Protein AF-A0A2V5KHX5-F1 (afdb_monomer_lite)

Sequence (149 aa):
MALSRFWVALFLCSIAYLLIHLVSGRFYSIEFAVSGKKDDPLLQREYYIDKLPPELQSSLQSAPDHKVTVGEEHYTIDNGVVKVYAGKQAADGVVPQCKNTLFDILLPLIAYLAFFSGLMQLLIDSGAAERVAKLLSPIFVHVFPEVPR

pLDDT: mean 73.91, std 14.42, range [48.88, 96.56]

Structure (mmCIF, N/CA/C/O backbone):
data_AF-A0A2V5KHX5-F1
#
_entry.id   AF-A0A2V5KHX5-F1
#
loop_
_atom_site.group_PDB
_atom_site.id
_atom_site.type_symbol
_atom_site.label_atom_id
_atom_site.label_alt_id
_atom_site.label_comp_id
_atom_site.label_asym_id
_atom_site.label_entity_id
_atom_site.label_seq_id
_atom_site.pdbx_PDB_ins_code
_atom_site.Cartn_x
_atom_site.Cartn_y
_atom_site.Cartn_z
_atom_site.occupancy
_atom_site.B_iso_or_equiv
_atom_site.auth_seq_id
_atom_site.auth_comp_id
_atom_site.auth_asym_id
_atom_site.auth_atom_id
_atom_site.pdbx_PDB_model_num
ATOM 1 N N . MET A 1 1 ? -15.048 -5.351 -26.283 1.00 60.12 1 MET A N 1
ATOM 2 C CA . MET A 1 1 ? -15.552 -4.815 -24.991 1.00 60.12 1 MET A CA 1
ATOM 3 C C . MET A 1 1 ? -15.493 -5.864 -23.862 1.00 60.12 1 MET A C 1
ATOM 5 O O . MET A 1 1 ? -16.465 -6.052 -23.143 1.00 60.12 1 MET A O 1
ATOM 9 N N . ALA A 1 2 ? -14.364 -6.561 -23.676 1.00 66.44 2 ALA A N 1
ATOM 10 C CA . ALA A 1 2 ? -14.196 -7.515 -22.565 1.00 66.44 2 ALA A CA 1
ATOM 11 C C . ALA A 1 2 ? -13.661 -6.828 -21.295 1.00 66.44 2 ALA A C 1
ATOM 13 O O . ALA A 1 2 ? -14.094 -7.139 -20.190 1.00 66.44 2 ALA A O 1
ATOM 14 N N . LEU A 1 3 ? -12.804 -5.816 -21.476 1.00 72.31 3 LEU A N 1
ATOM 15 C CA . LEU A 1 3 ? -12.183 -5.060 -20.389 1.00 72.31 3 LEU A CA 1
ATOM 16 C C . LEU A 1 3 ? -13.227 -4.379 -19.484 1.00 72.31 3 LEU A C 1
ATOM 18 O O . LEU A 1 3 ? -13.186 -4.536 -18.274 1.00 72.31 3 LEU A O 1
ATOM 22 N N . SER A 1 4 ? -14.223 -3.698 -20.064 1.00 85.56 4 SER A N 1
ATOM 23 C CA . SER A 1 4 ? -15.293 -3.032 -19.299 1.00 85.56 4 SER A CA 1
ATOM 24 C C . SER A 1 4 ? -16.105 -4.009 -18.436 1.00 85.56 4 SER A C 1
ATOM 26 O O . SER A 1 4 ? -16.396 -3.713 -17.282 1.00 85.56 4 SER A O 1
ATOM 28 N N . ARG A 1 5 ? -16.415 -5.203 -18.958 1.00 87.00 5 ARG A N 1
ATOM 29 C CA . ARG A 1 5 ? -17.199 -6.218 -18.236 1.00 87.00 5 ARG A CA 1
ATOM 30 C C . ARG A 1 5 ? -16.413 -6.830 -17.077 1.00 87.00 5 ARG A C 1
ATOM 32 O O . ARG A 1 5 ? -16.998 -7.095 -16.032 1.00 87.00 5 ARG A O 1
ATOM 39 N N . PHE A 1 6 ? -15.102 -7.004 -17.249 1.00 90.44 6 PHE A N 1
ATOM 40 C CA . PHE A 1 6 ? -14.200 -7.434 -16.181 1.00 90.44 6 PHE A CA 1
ATOM 41 C C . PHE A 1 6 ? -14.166 -6.420 -15.029 1.00 90.44 6 PHE A C 1
ATOM 43 O O . PHE A 1 6 ? -14.363 -6.795 -13.875 1.00 90.44 6 PHE A O 1
ATOM 50 N N . TRP A 1 7 ? -14.008 -5.130 -15.342 1.00 86.19 7 TRP A N 1
ATOM 51 C CA . TRP A 1 7 ? -14.002 -4.073 -14.328 1.00 86.19 7 TRP A CA 1
ATOM 52 C C . TRP A 1 7 ? -15.318 -3.997 -13.553 1.00 86.19 7 TRP A C 1
ATOM 54 O O . TRP A 1 7 ? -15.298 -3.912 -12.328 1.00 86.19 7 TRP A O 1
ATOM 64 N N . VAL A 1 8 ? -16.462 -4.097 -14.238 1.00 90.38 8 VAL A N 1
ATOM 65 C CA . VAL A 1 8 ? -17.776 -4.096 -13.572 1.00 90.38 8 VAL A CA 1
ATOM 66 C C . VAL A 1 8 ? -17.923 -5.284 -12.617 1.00 90.38 8 VAL A C 1
ATOM 68 O O . VAL A 1 8 ? -18.396 -5.099 -11.499 1.00 90.38 8 VAL A O 1
ATOM 71 N N . ALA A 1 9 ? -17.485 -6.483 -13.013 1.00 90.06 9 ALA A N 1
ATOM 72 C CA . ALA A 1 9 ? -17.541 -7.661 -12.147 1.00 90.06 9 ALA A CA 1
ATOM 73 C C . ALA A 1 9 ? -16.687 -7.491 -10.878 1.00 90.06 9 ALA A C 1
ATOM 75 O O . ALA A 1 9 ? -17.138 -7.831 -9.786 1.00 90.06 9 ALA A O 1
ATOM 76 N N . LEU A 1 10 ? -15.488 -6.909 -11.001 1.00 89.50 10 LEU A N 1
ATOM 77 C CA . LEU A 1 10 ? -14.605 -6.641 -9.864 1.00 89.50 10 LEU A CA 1
ATOM 78 C C . LEU A 1 10 ? -15.217 -5.620 -8.893 1.00 89.50 10 LEU A C 1
ATOM 80 O O . LEU A 1 10 ? -15.216 -5.850 -7.683 1.00 89.50 10 LEU A O 1
ATOM 84 N N . PHE A 1 11 ? -15.799 -4.533 -9.411 1.00 88.62 11 PHE A N 1
ATOM 85 C CA . PHE A 1 11 ? -16.505 -3.551 -8.581 1.00 88.62 11 PHE A CA 1
ATOM 86 C C . PHE A 1 11 ? -17.709 -4.164 -7.864 1.00 88.62 11 PHE A C 1
ATOM 88 O O . PHE A 1 11 ? -17.875 -3.956 -6.662 1.00 88.62 11 PHE A O 1
ATOM 95 N N . LEU A 1 12 ? -18.518 -4.955 -8.572 1.00 92.00 12 LEU A N 1
ATOM 96 C CA . LEU A 1 12 ? -19.698 -5.593 -7.994 1.00 92.00 12 LEU A CA 1
ATOM 97 C C . LEU A 1 12 ? -19.317 -6.594 -6.891 1.00 92.00 12 LEU A C 1
ATOM 99 O O . LEU A 1 12 ? -19.929 -6.585 -5.824 1.00 92.00 12 LEU A O 1
ATOM 103 N N . CYS A 1 13 ? -18.267 -7.396 -7.104 1.00 90.81 13 CYS A N 1
ATOM 104 C CA . CYS A 1 13 ? -17.721 -8.292 -6.082 1.00 90.81 13 CYS A CA 1
ATOM 105 C C . CYS A 1 13 ? -17.193 -7.532 -4.858 1.00 90.81 13 CYS A C 1
ATOM 107 O O . CYS A 1 13 ? -17.434 -7.966 -3.735 1.00 90.81 13 CYS A O 1
ATOM 109 N N . SER A 1 14 ? -16.511 -6.399 -5.051 1.00 83.31 14 SER A N 1
ATOM 110 C CA . SER A 1 14 ? -16.002 -5.576 -3.944 1.00 83.31 14 SER A CA 1
ATOM 111 C C . SER A 1 14 ? -17.138 -5.008 -3.085 1.00 83.31 14 SER A C 1
ATOM 113 O O . SER A 1 14 ? -17.112 -5.112 -1.858 1.00 83.31 14 SER A O 1
ATOM 115 N N . ILE A 1 15 ? -18.195 -4.494 -3.723 1.00 86.25 15 ILE A N 1
ATOM 116 C CA . ILE A 1 15 ? -19.386 -3.995 -3.021 1.00 86.25 15 ILE A CA 1
ATOM 117 C C . ILE A 1 15 ? -20.079 -5.134 -2.263 1.00 86.25 15 ILE A C 1
ATOM 119 O O . ILE A 1 15 ? -20.400 -4.983 -1.085 1.00 86.25 15 ILE A O 1
ATOM 123 N N . ALA A 1 16 ? -20.274 -6.290 -2.903 1.00 88.25 16 ALA A N 1
ATOM 124 C CA . ALA A 1 16 ? -20.881 -7.453 -2.260 1.00 88.25 16 ALA A CA 1
ATOM 125 C C . ALA A 1 16 ? -20.063 -7.933 -1.050 1.00 88.25 16 ALA A C 1
ATOM 127 O O . ALA A 1 16 ? -20.632 -8.231 -0.000 1.00 88.25 16 ALA A O 1
ATOM 128 N N . TYR A 1 17 ? -18.734 -7.948 -1.166 1.00 82.38 17 TYR A N 1
ATOM 129 C CA . TYR A 1 17 ? -17.836 -8.299 -0.069 1.00 82.38 17 TYR A CA 1
ATOM 130 C C . TYR A 1 17 ? -17.990 -7.348 1.125 1.00 82.38 17 TYR A C 1
ATOM 132 O O . TYR A 1 17 ? -18.127 -7.814 2.257 1.00 82.38 17 TYR A O 1
ATOM 140 N N . LEU A 1 18 ? -18.046 -6.031 0.886 1.00 74.69 18 LEU A N 1
ATOM 141 C CA . LEU A 1 18 ? -18.280 -5.041 1.943 1.00 74.69 18 LEU A CA 1
ATOM 142 C C . LEU A 1 18 ? -19.633 -5.243 2.634 1.00 74.69 18 LEU A C 1
ATOM 144 O O . LEU A 1 18 ? -19.702 -5.185 3.861 1.00 74.69 18 LEU A O 1
ATOM 148 N N . LEU A 1 19 ? -20.694 -5.528 1.874 1.00 81.06 19 LEU A N 1
ATOM 149 C CA . LEU A 1 19 ? -22.027 -5.780 2.430 1.00 81.06 19 LEU A CA 1
ATOM 150 C C . LEU A 1 19 ? -22.058 -7.034 3.314 1.00 81.06 19 LEU A C 1
ATOM 152 O O . LEU A 1 19 ? -22.634 -6.998 4.400 1.00 81.06 19 LEU A O 1
ATOM 156 N N . ILE A 1 20 ? -21.397 -8.121 2.901 1.00 81.38 20 ILE A N 1
ATOM 157 C CA . ILE A 1 20 ? -21.279 -9.344 3.714 1.00 81.38 20 ILE A CA 1
ATOM 158 C C . ILE A 1 20 ? -20.517 -9.048 5.010 1.00 81.38 20 ILE A C 1
ATOM 160 O O . ILE A 1 20 ? -20.946 -9.446 6.093 1.00 81.38 20 ILE A O 1
ATOM 164 N N . HIS A 1 21 ? -19.409 -8.311 4.918 1.00 69.69 21 HIS A N 1
ATOM 165 C CA . HIS A 1 21 ? -18.602 -7.958 6.084 1.00 69.69 21 HIS A CA 1
ATOM 166 C C . HIS A 1 21 ? -19.346 -7.051 7.073 1.00 69.69 21 HIS A C 1
ATOM 168 O O . HIS A 1 21 ? -19.175 -7.205 8.284 1.00 69.69 21 HIS A O 1
ATOM 174 N N . LEU A 1 22 ? -20.183 -6.144 6.560 1.00 69.12 22 LEU A N 1
ATOM 175 C CA . LEU A 1 22 ? -21.036 -5.260 7.351 1.00 69.12 22 LEU A CA 1
ATOM 176 C C . LEU A 1 22 ? -22.094 -6.055 8.128 1.00 69.12 22 LEU A C 1
ATOM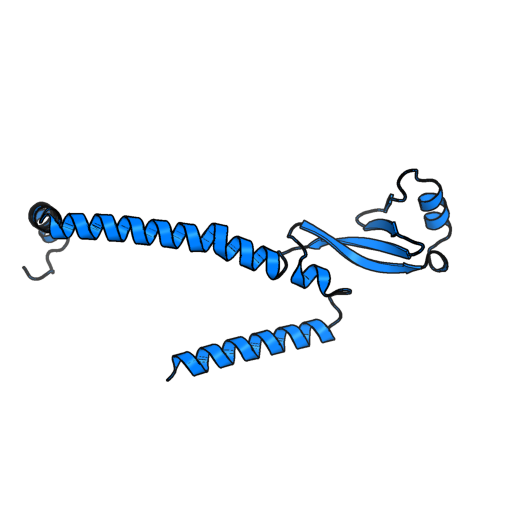 178 O O . LEU A 1 22 ? -22.266 -5.846 9.326 1.00 69.12 22 LEU A O 1
ATOM 182 N N . VAL A 1 23 ? -22.754 -7.011 7.468 1.00 73.06 23 VAL A N 1
ATOM 183 C CA . VAL A 1 23 ? -23.762 -7.883 8.097 1.00 73.06 23 VAL A CA 1
ATOM 184 C C . VAL A 1 23 ? -23.133 -8.828 9.129 1.00 73.06 23 VAL A C 1
ATOM 186 O O . VAL A 1 23 ? -23.761 -9.143 10.135 1.00 73.06 23 VAL A O 1
ATOM 189 N N . SER A 1 24 ? -21.875 -9.236 8.939 1.00 68.25 24 SER A N 1
ATOM 190 C CA . SER A 1 24 ? -21.147 -10.088 9.890 1.00 68.25 24 SER A CA 1
ATOM 191 C C . SER A 1 24 ? -20.787 -9.412 11.223 1.00 68.25 24 SER A C 1
ATOM 193 O O . SER A 1 24 ? -20.257 -10.095 12.098 1.00 68.25 24 SER A O 1
ATOM 195 N N . GLY A 1 25 ? -21.032 -8.107 11.405 1.00 58.44 25 GLY A N 1
ATOM 196 C CA . GLY A 1 25 ? -20.885 -7.432 12.705 1.00 58.44 25 GLY A CA 1
ATOM 197 C C . GLY A 1 25 ? -19.460 -7.411 13.276 1.00 58.44 25 GLY A C 1
ATOM 198 O O . GLY A 1 25 ? -19.278 -7.200 14.471 1.00 58.44 25 GLY A O 1
ATOM 199 N N . ARG A 1 26 ? -18.433 -7.648 12.445 1.00 55.62 26 ARG A N 1
ATOM 200 C CA . ARG A 1 26 ? -17.018 -7.710 12.872 1.00 55.62 26 ARG A CA 1
ATOM 201 C C . ARG A 1 26 ? -16.369 -6.337 13.086 1.00 55.62 26 ARG A C 1
ATOM 203 O O . ARG A 1 26 ? -15.263 -6.285 13.612 1.00 55.62 26 ARG A O 1
ATOM 210 N N . PHE A 1 27 ? -17.040 -5.252 12.699 1.00 55.34 27 PHE A N 1
ATOM 211 C CA . PHE A 1 27 ? -16.601 -3.874 12.924 1.00 55.34 27 PHE A CA 1
ATOM 212 C C . PHE A 1 27 ? -17.706 -3.124 13.671 1.00 55.34 27 PHE A C 1
ATOM 214 O O . PHE A 1 27 ? -18.796 -2.947 13.134 1.00 55.34 27 PHE A O 1
ATOM 221 N N . TYR A 1 28 ? -17.435 -2.714 14.913 1.00 52.81 28 TYR A N 1
ATOM 222 C CA . TYR A 1 28 ? -18.386 -1.959 15.740 1.00 52.81 28 TYR A CA 1
ATOM 223 C C . TYR A 1 28 ? -18.576 -0.521 15.216 1.00 52.81 28 TYR A C 1
ATOM 225 O O . TYR A 1 28 ? -19.627 0.083 15.416 1.00 52.81 28 TYR A O 1
ATOM 233 N N . SER A 1 29 ? -17.594 0.005 14.469 1.00 60.72 29 SER A N 1
ATOM 234 C CA . SER A 1 29 ? -17.702 1.263 13.729 1.00 60.72 29 SER A CA 1
ATOM 235 C C . SER A 1 29 ? -16.986 1.198 12.371 1.00 60.72 29 SER A C 1
ATOM 237 O O . SER A 1 29 ? -15.951 0.553 12.204 1.00 60.72 29 SER A O 1
ATOM 239 N N . ILE A 1 30 ? -17.562 1.877 11.374 1.00 64.44 30 ILE A N 1
ATOM 240 C CA . ILE A 1 30 ? -17.037 1.966 9.996 1.00 64.44 30 ILE A CA 1
ATOM 241 C C . ILE A 1 30 ? -15.835 2.916 9.908 1.00 64.44 30 ILE A C 1
ATOM 243 O O . ILE A 1 30 ? -15.058 2.859 8.957 1.00 64.44 30 ILE A O 1
ATOM 247 N N . GLU A 1 31 ? -15.649 3.758 10.922 1.00 68.44 31 GLU A N 1
ATOM 248 C CA . GLU A 1 31 ? -14.575 4.745 10.992 1.00 68.44 31 GLU A CA 1
ATOM 249 C C . GLU A 1 31 ? -13.190 4.093 10.870 1.00 68.44 31 GLU A C 1
ATOM 251 O O . GLU A 1 31 ? -12.402 4.493 10.018 1.00 68.44 31 GLU A O 1
ATOM 256 N N . PHE A 1 32 ? -12.927 2.995 11.588 1.00 69.25 32 PHE A N 1
ATOM 257 C CA . PHE A 1 32 ? -11.647 2.278 11.485 1.00 69.25 32 PHE A CA 1
ATOM 258 C C . PHE A 1 32 ? -11.401 1.672 10.095 1.00 69.25 32 PHE A C 1
ATOM 260 O O . PHE A 1 32 ? -10.261 1.624 9.631 1.00 69.25 32 PHE A O 1
ATOM 267 N N . ALA A 1 33 ? -12.460 1.258 9.392 1.00 69.81 33 ALA A N 1
ATOM 268 C CA . ALA A 1 33 ? -12.346 0.728 8.034 1.00 69.81 33 ALA A CA 1
ATOM 269 C C . ALA A 1 33 ? -12.041 1.827 7.000 1.00 69.81 33 ALA A C 1
ATOM 271 O O . ALA A 1 33 ? -11.393 1.563 5.986 1.00 69.81 33 ALA A O 1
ATOM 272 N N . VAL A 1 34 ? -12.487 3.062 7.242 1.00 75.50 34 VAL A N 1
ATOM 273 C CA . VAL A 1 34 ? -12.299 4.189 6.318 1.00 75.50 34 VAL A CA 1
ATOM 274 C C . VAL A 1 34 ? -11.002 4.940 6.611 1.00 75.50 34 VAL A C 1
ATOM 276 O O . VAL A 1 34 ? -10.217 5.164 5.689 1.00 75.50 34 VAL A O 1
ATOM 279 N N . SER A 1 35 ? -10.763 5.311 7.869 1.00 77.69 35 SER A N 1
ATOM 280 C CA . SER A 1 35 ? -9.673 6.202 8.288 1.00 77.69 35 SER A CA 1
ATOM 281 C C . SER A 1 35 ? -8.671 5.588 9.265 1.00 77.69 35 SER A C 1
ATOM 283 O O . SER A 1 35 ? -7.650 6.226 9.519 1.00 77.69 35 SER A O 1
ATOM 285 N N . GLY A 1 36 ? -8.928 4.391 9.800 1.00 74.25 36 GLY A N 1
ATOM 286 C CA . GLY A 1 36 ? -8.012 3.735 10.739 1.00 74.25 36 GLY A CA 1
ATOM 287 C C . GLY A 1 36 ? -6.654 3.444 10.103 1.00 74.25 36 GLY A C 1
ATOM 288 O O . GLY A 1 36 ? -6.578 3.185 8.900 1.00 74.25 36 GLY A O 1
ATOM 289 N N . LYS A 1 37 ? -5.571 3.510 10.874 1.00 73.19 37 LYS A N 1
ATOM 290 C CA . LYS A 1 37 ? -4.231 3.150 10.398 1.00 73.19 37 LYS A CA 1
ATOM 291 C C . LYS A 1 37 ? -3.823 1.785 10.915 1.00 73.19 37 LYS A C 1
ATOM 293 O O . LYS A 1 37 ? -4.328 1.286 11.918 1.00 73.19 37 LYS A O 1
ATOM 298 N N . LYS A 1 38 ? -2.875 1.171 10.221 1.00 66.50 38 LYS A N 1
ATOM 299 C CA . LYS A 1 38 ? -2.199 -0.026 10.698 1.00 66.50 38 LYS A CA 1
ATOM 300 C C . LYS A 1 38 ? -1.569 0.249 12.070 1.00 66.50 38 LYS A C 1
ATOM 302 O O . LYS A 1 38 ? -0.967 1.298 12.274 1.00 66.50 38 LYS A O 1
ATOM 307 N N . ASP A 1 39 ? -1.719 -0.714 12.975 1.00 65.50 39 ASP A N 1
ATOM 308 C CA . ASP A 1 39 ? -1.285 -0.681 14.377 1.00 65.50 39 ASP A CA 1
ATOM 309 C C . ASP A 1 39 ? -2.100 0.207 15.336 1.00 65.50 39 ASP A C 1
ATOM 311 O O . ASP A 1 39 ? -1.813 0.198 16.538 1.00 65.50 39 ASP A O 1
ATOM 315 N N . ASP A 1 40 ? -3.158 0.881 14.866 1.00 68.06 40 ASP A N 1
ATOM 316 C CA . ASP A 1 40 ? -4.073 1.609 15.752 1.00 68.06 40 ASP A CA 1
ATOM 317 C C . ASP A 1 40 ? -4.854 0.637 16.664 1.00 68.06 40 ASP A C 1
ATOM 319 O O . ASP A 1 40 ? -5.215 -0.472 16.237 1.00 68.06 40 ASP A O 1
ATOM 323 N N . PRO A 1 41 ? -5.121 1.020 17.930 1.00 63.84 41 PRO A N 1
ATOM 324 C CA . PRO A 1 41 ? -5.879 0.193 18.859 1.00 63.84 41 PRO A CA 1
ATOM 325 C C . PRO A 1 41 ? -7.320 0.033 18.365 1.00 63.84 41 PRO A C 1
ATOM 327 O O . PRO A 1 41 ? -8.036 1.013 18.150 1.00 63.84 41 PRO A O 1
ATOM 330 N N . LEU A 1 42 ? -7.758 -1.214 18.192 1.00 63.88 42 LEU A N 1
ATOM 331 C CA . LEU A 1 42 ? -9.103 -1.507 17.702 1.00 63.88 42 LEU A CA 1
ATOM 332 C C . LEU A 1 42 ? -10.115 -1.347 18.833 1.00 63.88 42 LEU A C 1
ATOM 334 O O . LEU A 1 42 ? -10.076 -2.087 19.818 1.00 63.88 42 LEU A O 1
ATOM 338 N N . LEU A 1 43 ? -11.046 -0.406 18.672 1.00 62.00 43 LEU A N 1
ATOM 339 C CA . LEU A 1 43 ? -12.191 -0.281 19.567 1.00 62.00 43 LEU A CA 1
ATOM 340 C C . LEU A 1 43 ? -13.101 -1.494 19.367 1.00 62.00 43 LEU A C 1
ATOM 342 O O . LEU A 1 43 ? -13.771 -1.629 18.341 1.00 62.00 43 LEU A O 1
ATOM 346 N N . GLN A 1 44 ? -13.100 -2.396 20.341 1.00 61.38 44 GLN A N 1
ATOM 347 C CA . GLN A 1 44 ? -13.839 -3.647 20.251 1.00 61.38 44 GLN A CA 1
ATOM 348 C C . GLN A 1 44 ? -15.254 -3.500 20.803 1.00 61.38 44 GLN A C 1
ATOM 350 O O . GLN A 1 44 ? -16.179 -4.109 20.264 1.00 61.38 44 GLN A O 1
ATOM 355 N N . ARG A 1 45 ? -15.422 -2.730 21.890 1.00 57.53 45 ARG A N 1
ATOM 356 C CA . ARG A 1 45 ? -16.708 -2.556 22.583 1.00 57.53 45 ARG A CA 1
ATOM 357 C C . ARG A 1 45 ? -16.804 -1.209 23.287 1.00 57.53 45 ARG A C 1
ATOM 359 O O . ARG A 1 45 ? -15.811 -0.678 23.777 1.00 57.53 45 ARG A O 1
ATOM 366 N N . GLU A 1 46 ? -18.033 -0.727 23.410 1.00 61.59 46 GLU A N 1
ATOM 367 C CA . GLU A 1 46 ? -18.401 0.410 24.249 1.00 61.59 46 GLU A CA 1
ATOM 368 C C . GLU A 1 46 ? -19.387 -0.062 25.323 1.00 61.59 46 GLU A C 1
ATOM 370 O O . GLU A 1 46 ? -20.393 -0.708 25.014 1.00 61.59 46 GLU A O 1
ATOM 375 N N . TYR A 1 47 ? -19.104 0.244 26.586 1.00 60.97 47 TYR A N 1
ATOM 376 C CA . TYR A 1 47 ? -19.995 -0.026 27.714 1.00 60.97 47 TYR A CA 1
ATOM 377 C C . TYR A 1 47 ? -20.288 1.270 28.469 1.00 60.97 47 TYR A C 1
ATOM 379 O O . TYR A 1 47 ? -19.408 2.103 28.647 1.00 60.97 47 TYR A O 1
ATOM 387 N N . TYR A 1 48 ? -21.508 1.431 28.976 1.00 56.62 48 TYR A N 1
ATOM 388 C CA . TYR A 1 48 ? -21.793 2.470 29.969 1.00 56.62 48 TYR A CA 1
ATOM 389 C C . TYR A 1 48 ? -21.208 2.071 31.328 1.00 56.62 48 TYR A C 1
ATOM 391 O O . TYR A 1 48 ? -21.222 0.887 31.678 1.00 56.62 48 TYR A O 1
ATOM 399 N N . ILE A 1 49 ? -20.722 3.055 32.093 1.00 56.91 49 ILE A N 1
ATOM 400 C CA . ILE A 1 49 ? -20.071 2.856 33.403 1.00 56.91 49 ILE A CA 1
ATOM 401 C C . ILE A 1 49 ? -20.933 1.991 34.343 1.00 56.91 49 ILE A C 1
ATOM 403 O O . ILE A 1 49 ? -20.399 1.132 35.040 1.00 56.91 49 ILE A O 1
ATOM 407 N N . ASP A 1 50 ? -22.260 2.121 34.270 1.00 57.44 50 ASP A N 1
ATOM 408 C CA . ASP A 1 50 ? -23.230 1.399 35.110 1.00 57.44 50 ASP A CA 1
ATOM 409 C C . ASP A 1 50 ? -23.243 -0.126 34.913 1.00 57.44 50 ASP A C 1
ATOM 411 O O . ASP A 1 50 ? -23.759 -0.857 35.758 1.00 57.44 50 ASP A O 1
ATOM 415 N N . LYS A 1 51 ? -22.694 -0.628 33.798 1.00 58.25 51 LYS A N 1
ATOM 416 C CA . LYS A 1 51 ? -22.599 -2.070 33.511 1.00 58.25 51 LYS A CA 1
ATOM 417 C C . LYS A 1 51 ? -21.214 -2.659 33.776 1.00 58.25 51 LYS A C 1
ATOM 419 O O . LYS A 1 51 ? -21.031 -3.857 33.561 1.00 58.25 51 LYS A O 1
ATOM 424 N N . LEU A 1 52 ? -20.245 -1.855 34.220 1.00 61.53 52 LEU A N 1
ATOM 425 C CA . LEU A 1 52 ? -18.915 -2.355 34.563 1.00 61.53 52 LEU A CA 1
ATOM 426 C C . LEU A 1 52 ? -18.880 -2.971 35.970 1.00 61.53 52 LEU A C 1
ATOM 428 O O . LEU A 1 52 ? -19.574 -2.484 36.862 1.00 61.53 52 LEU A O 1
ATOM 432 N N . PRO A 1 53 ? -18.023 -3.981 36.209 1.00 61.00 53 PRO A N 1
ATOM 433 C CA . PRO A 1 53 ? -17.743 -4.481 37.549 1.00 61.00 53 PRO A CA 1
ATOM 434 C C . PRO A 1 53 ? -17.264 -3.350 38.484 1.00 61.00 53 PRO A C 1
ATOM 436 O O . PRO A 1 53 ? -16.443 -2.526 38.068 1.00 61.00 53 PRO A O 1
ATOM 439 N N . PRO A 1 54 ? -17.709 -3.317 39.754 1.00 59.66 54 PRO A N 1
ATOM 440 C CA . PRO A 1 54 ? -17.403 -2.231 40.696 1.00 59.66 54 PRO A CA 1
ATOM 441 C C . PRO A 1 54 ? -15.895 -2.058 40.992 1.00 59.66 54 PRO A C 1
ATOM 443 O O . PRO A 1 54 ? -15.444 -0.968 41.353 1.00 59.66 54 PRO A O 1
ATOM 446 N N . GLU A 1 55 ? -15.085 -3.096 40.767 1.00 57.03 55 GLU A N 1
ATOM 447 C CA . GLU A 1 55 ? -13.619 -3.057 40.908 1.00 57.03 55 GLU A CA 1
ATOM 448 C C . GLU A 1 55 ? -12.924 -2.245 39.799 1.00 57.03 55 GLU A C 1
ATOM 450 O O . GLU A 1 55 ? -11.933 -1.552 40.044 1.00 57.03 55 GLU A O 1
ATOM 455 N N . LEU A 1 56 ? -13.468 -2.263 38.576 1.00 60.12 56 LEU A N 1
ATOM 456 C CA . LEU A 1 56 ? -12.953 -1.455 37.467 1.00 60.12 56 LEU A CA 1
ATOM 457 C C . LEU A 1 56 ? -13.445 -0.009 37.558 1.00 60.12 56 LEU A C 1
ATOM 459 O O . LEU A 1 56 ? -12.693 0.902 37.229 1.00 60.12 56 LEU A O 1
ATOM 463 N N . GLN A 1 57 ? -14.664 0.216 38.062 1.00 59.19 57 GLN A N 1
ATOM 464 C CA . GLN A 1 57 ? -15.202 1.564 38.292 1.00 59.19 57 GLN A CA 1
ATOM 465 C C . GLN A 1 57 ? -14.336 2.360 39.278 1.00 59.19 57 GLN A C 1
ATOM 467 O O . GLN A 1 57 ? -13.972 3.502 39.006 1.00 59.19 57 GLN A O 1
ATOM 472 N N . SER A 1 58 ? -13.960 1.734 40.394 1.00 54.47 58 SER A N 1
ATOM 473 C CA . SER A 1 58 ? -13.102 2.344 41.415 1.00 54.47 58 SER A CA 1
ATOM 474 C C . SER A 1 58 ? -11.667 2.562 40.917 1.00 54.47 58 SER A C 1
ATOM 476 O O . SER A 1 58 ? -11.081 3.614 41.173 1.00 54.47 58 SER A O 1
ATOM 478 N N . SER A 1 59 ? -11.130 1.632 40.122 1.00 59.31 59 SER A N 1
ATOM 479 C CA . SER A 1 59 ? -9.792 1.759 39.523 1.00 59.31 59 SER A CA 1
ATOM 480 C C . SER A 1 59 ? -9.717 2.834 38.428 1.00 59.31 59 SER A C 1
ATOM 482 O O . SER A 1 59 ? -8.717 3.543 38.329 1.00 59.31 59 SER A O 1
ATOM 484 N N . LEU A 1 60 ? -10.778 3.002 37.632 1.00 57.97 60 LEU A N 1
ATOM 485 C CA . LEU A 1 60 ? -10.867 4.027 36.586 1.00 57.97 60 LEU A CA 1
ATOM 486 C C . LEU A 1 60 ? -11.118 5.436 37.151 1.00 57.97 60 LEU A C 1
ATOM 488 O O . LEU A 1 60 ? -10.608 6.401 36.591 1.00 57.97 60 LEU A O 1
ATOM 492 N N . GLN A 1 61 ? -11.868 5.560 38.254 1.00 57.94 61 GLN A N 1
ATOM 493 C CA . GLN A 1 61 ? -12.100 6.841 38.945 1.00 57.94 61 GLN A CA 1
ATOM 494 C C . GLN A 1 61 ? -10.882 7.318 39.746 1.00 57.94 61 GLN A C 1
ATOM 496 O O . GLN A 1 61 ? -10.717 8.517 39.959 1.00 57.94 61 GLN A O 1
ATOM 501 N N . SER A 1 62 ? -10.024 6.395 40.191 1.00 55.56 62 SER A N 1
ATOM 502 C CA . SER A 1 62 ? -8.829 6.723 40.974 1.00 55.56 62 SER A CA 1
ATOM 503 C C . SER A 1 62 ? -7.580 6.986 40.116 1.00 55.56 62 SER A C 1
ATOM 505 O O . SER A 1 62 ? -6.551 7.395 40.658 1.00 55.56 62 SER A O 1
ATOM 507 N N . ALA A 1 63 ? -7.644 6.754 38.798 1.00 50.34 63 ALA A N 1
ATOM 508 C CA . ALA A 1 63 ? -6.534 6.973 37.876 1.00 50.34 63 ALA A CA 1
ATOM 509 C C . ALA A 1 63 ? -6.529 8.426 37.350 1.00 50.34 63 ALA A C 1
ATOM 511 O O . ALA A 1 63 ? -7.508 8.849 36.735 1.00 50.34 63 ALA A O 1
ATOM 512 N N . PRO A 1 64 ? -5.425 9.187 37.499 1.00 48.88 64 PRO A N 1
ATOM 513 C CA . PRO A 1 64 ? -5.353 10.601 37.108 1.00 48.88 64 PRO A CA 1
ATOM 514 C C . PRO A 1 64 ? -5.479 10.858 35.593 1.00 48.88 64 PRO A C 1
ATOM 516 O O . PRO A 1 64 ? -5.578 12.010 35.186 1.00 48.88 64 PRO A O 1
ATOM 519 N N . ASP A 1 65 ? -5.502 9.803 34.768 1.00 55.09 65 ASP A N 1
ATOM 520 C CA . ASP A 1 65 ? -5.564 9.879 33.301 1.00 55.09 65 ASP A CA 1
ATOM 521 C C . ASP A 1 65 ? -6.707 9.024 32.697 1.00 55.09 65 ASP A C 1
ATOM 523 O O . ASP A 1 65 ? -6.711 8.765 31.497 1.00 55.09 65 ASP A O 1
ATOM 527 N N . HIS A 1 66 ? -7.664 8.549 33.522 1.00 57.09 66 HIS A N 1
ATOM 528 C CA . HIS A 1 66 ? -8.849 7.751 33.123 1.00 57.09 66 HIS A CA 1
ATOM 529 C C . HIS A 1 66 ? -8.568 6.541 32.205 1.00 57.09 66 HIS A C 1
ATOM 531 O O . HIS A 1 66 ? -9.437 6.089 31.451 1.00 57.09 66 HIS A O 1
ATOM 537 N N . LYS A 1 67 ? -7.344 6.012 32.270 1.00 56.47 67 LYS A N 1
ATOM 538 C CA . LYS A 1 67 ? -6.862 4.873 31.489 1.00 56.47 67 LYS A CA 1
ATOM 539 C C . LYS A 1 67 ? -6.441 3.769 32.437 1.00 56.47 67 LYS A C 1
ATOM 541 O O . LYS A 1 67 ? -5.587 3.982 33.296 1.00 56.47 67 LYS A O 1
ATOM 546 N N . VAL A 1 68 ? -7.014 2.586 32.259 1.00 55.19 68 VAL A N 1
ATOM 547 C CA . VAL A 1 68 ? -6.605 1.384 32.989 1.00 55.19 68 VAL A CA 1
ATOM 548 C C . VAL A 1 68 ? -6.323 0.295 31.965 1.00 55.19 68 VAL A C 1
ATOM 550 O O . VAL A 1 68 ? -7.143 0.012 31.096 1.00 55.19 68 VAL A O 1
ATOM 553 N N . THR A 1 69 ? -5.141 -0.303 32.057 1.00 53.50 69 THR A N 1
ATOM 554 C CA . THR A 1 69 ? -4.770 -1.474 31.261 1.00 53.50 69 THR A CA 1
ATOM 555 C C . THR A 1 69 ? -4.942 -2.698 32.148 1.00 53.50 69 THR A C 1
ATOM 557 O O . THR A 1 69 ? -4.273 -2.798 33.177 1.00 53.50 69 THR A O 1
ATOM 560 N N . VAL A 1 70 ? -5.833 -3.614 31.770 1.00 53.00 70 VAL A N 1
ATOM 561 C CA . VAL A 1 70 ? -5.999 -4.906 32.453 1.00 53.00 70 VAL A CA 1
ATOM 562 C C . VAL A 1 70 ? -5.711 -6.003 31.435 1.00 53.00 70 VAL A C 1
ATOM 564 O O . VAL A 1 70 ? -6.485 -6.220 30.509 1.00 53.00 70 VAL A O 1
ATOM 567 N N . GLY A 1 71 ? -4.572 -6.684 31.579 1.00 59.34 71 GLY A N 1
ATOM 568 C CA . GLY A 1 71 ? -4.126 -7.681 30.599 1.00 59.34 71 GLY A CA 1
ATOM 569 C C . GLY A 1 71 ? -3.747 -7.047 29.252 1.00 59.34 71 GLY A C 1
ATOM 570 O O . GLY A 1 71 ? -2.942 -6.121 29.221 1.00 59.34 71 GLY A O 1
ATOM 571 N N . GLU A 1 72 ? -4.313 -7.551 28.149 1.00 54.47 72 GLU A N 1
ATOM 572 C CA . GLU A 1 72 ? -4.135 -7.011 26.783 1.00 54.47 72 GLU A CA 1
ATOM 573 C C . GLU A 1 72 ? -5.194 -5.956 26.394 1.00 54.47 72 GLU A C 1
ATOM 575 O O . GLU A 1 72 ? -5.176 -5.439 25.275 1.00 54.47 72 GLU A O 1
ATOM 580 N N . GLU A 1 73 ? -6.126 -5.636 27.298 1.00 54.69 73 GLU A N 1
ATOM 581 C CA . GLU A 1 73 ? -7.249 -4.735 27.034 1.00 54.69 73 GLU A CA 1
ATOM 582 C C . GLU A 1 73 ? -7.016 -3.358 27.671 1.00 54.69 73 GLU A C 1
ATOM 584 O O . GLU A 1 73 ? -6.714 -3.229 28.865 1.00 54.69 73 GLU A O 1
ATOM 589 N N . HIS A 1 74 ? -7.175 -2.308 26.862 1.00 61.62 74 HIS A N 1
ATOM 590 C CA . HIS A 1 74 ? -7.060 -0.921 27.299 1.00 61.62 74 HIS A CA 1
ATOM 591 C C . HIS A 1 74 ? -8.448 -0.307 27.466 1.00 61.62 74 HIS A C 1
ATOM 593 O O . HIS A 1 74 ? -9.223 -0.209 26.513 1.00 61.62 74 HIS A O 1
ATOM 599 N N . TYR A 1 75 ? -8.741 0.152 28.678 1.00 59.59 75 TYR A N 1
ATOM 600 C CA . TYR A 1 75 ? -10.001 0.788 29.038 1.00 59.59 75 TYR A CA 1
ATOM 601 C C . TYR A 1 75 ? -9.789 2.299 29.111 1.00 59.59 75 TYR A C 1
ATOM 603 O O . TYR A 1 75 ? -8.944 2.763 29.876 1.00 59.59 75 TYR A O 1
ATOM 611 N N . THR A 1 76 ? -10.537 3.066 28.316 1.00 61.59 76 THR A N 1
ATOM 612 C CA . THR A 1 76 ? -10.537 4.541 28.361 1.00 61.59 76 THR A CA 1
ATOM 613 C C . THR A 1 76 ? -11.949 5.047 28.624 1.00 61.59 76 THR A C 1
ATOM 615 O O . THR A 1 76 ? -12.899 4.538 28.028 1.00 61.59 76 THR A O 1
ATOM 618 N N . ILE A 1 77 ? -12.101 6.046 29.496 1.00 56.31 77 ILE A N 1
ATOM 619 C CA . ILE A 1 77 ? -13.382 6.735 29.704 1.00 56.31 77 ILE A CA 1
ATOM 620 C C . ILE A 1 77 ? -13.426 7.998 28.848 1.00 56.31 77 ILE A C 1
ATOM 622 O O . ILE A 1 77 ? -12.615 8.897 29.041 1.00 56.31 77 ILE A O 1
ATOM 626 N N . ASP A 1 78 ? -14.428 8.086 27.975 1.00 56.56 78 ASP A N 1
ATOM 627 C CA . ASP A 1 78 ? -14.815 9.313 27.277 1.00 56.56 78 ASP A CA 1
ATOM 628 C C . ASP A 1 78 ? -16.292 9.604 27.583 1.00 56.56 78 ASP A C 1
ATOM 630 O O . ASP A 1 78 ? -17.170 8.816 27.235 1.00 56.56 78 ASP A O 1
ATOM 634 N N . ASN A 1 79 ? -16.588 10.741 28.223 1.00 55.31 79 ASN A N 1
ATOM 635 C CA . ASN A 1 79 ? -17.955 11.253 28.427 1.00 55.31 79 ASN A CA 1
ATOM 636 C C . ASN A 1 79 ? -18.970 10.245 29.020 1.00 55.31 79 ASN A C 1
ATOM 638 O O . ASN A 1 79 ? -20.126 10.200 28.604 1.00 55.31 79 ASN A O 1
ATOM 642 N N . GLY A 1 80 ? -18.558 9.434 30.000 1.00 59.19 80 GLY A N 1
ATOM 643 C CA . GLY A 1 80 ? -19.443 8.469 30.672 1.00 59.19 80 GLY A CA 1
ATOM 644 C C . GLY A 1 80 ? -19.583 7.113 29.967 1.00 59.19 80 GLY A C 1
ATOM 645 O O . GLY A 1 80 ? -20.312 6.243 30.450 1.00 59.19 80 GLY A O 1
ATOM 646 N N . VAL A 1 81 ? -18.864 6.911 28.858 1.00 56.97 81 VAL A N 1
ATOM 647 C CA . VAL A 1 81 ? -18.791 5.645 28.121 1.00 56.97 81 VAL A CA 1
ATOM 648 C C . VAL A 1 81 ? -17.374 5.088 28.228 1.00 56.97 81 VAL A C 1
ATOM 650 O O . VAL A 1 81 ? -16.385 5.780 27.984 1.00 56.97 81 VAL 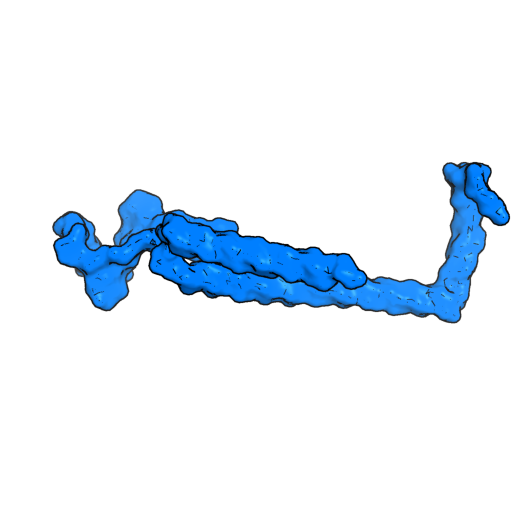A O 1
ATOM 653 N N . VAL A 1 82 ? -17.275 3.822 28.615 1.00 59.31 82 VAL A N 1
ATOM 654 C CA . VAL A 1 82 ? -16.028 3.068 28.667 1.00 59.31 82 VAL A CA 1
ATOM 655 C C . VAL A 1 82 ? -15.788 2.430 27.308 1.00 59.31 82 VAL A C 1
ATOM 657 O O . VAL A 1 82 ? -16.531 1.546 26.875 1.00 59.31 82 VAL A O 1
ATOM 660 N N . LYS A 1 83 ? -14.728 2.876 26.648 1.00 63.16 83 LYS A N 1
ATOM 661 C CA . LYS A 1 83 ? -14.220 2.328 25.396 1.00 63.16 83 LYS A CA 1
ATOM 662 C C . LYS A 1 83 ? -13.193 1.246 25.709 1.00 63.16 83 LYS A C 1
ATOM 664 O O . LYS A 1 83 ? -12.196 1.519 26.380 1.00 63.16 83 LYS A O 1
ATOM 669 N N . VAL A 1 84 ? -13.451 0.028 25.240 1.00 60.59 84 VAL A N 1
ATOM 670 C CA . VAL A 1 84 ? -12.545 -1.116 25.378 1.00 60.59 84 VAL A CA 1
ATOM 671 C C . VAL A 1 84 ? -11.807 -1.303 24.065 1.00 60.59 84 VAL A C 1
ATOM 673 O O . VAL A 1 84 ? -12.408 -1.648 23.042 1.00 60.59 84 VAL A O 1
ATOM 676 N N . TYR A 1 85 ? -10.502 -1.079 24.103 1.00 63.88 85 TYR A N 1
ATOM 677 C CA . TYR A 1 85 ? -9.615 -1.331 22.983 1.00 63.88 85 TYR A CA 1
ATOM 678 C C . TYR A 1 85 ? -8.890 -2.655 23.197 1.00 63.88 85 TYR A C 1
ATOM 680 O O . TYR A 1 85 ? -8.261 -2.857 24.235 1.00 63.88 85 TYR A O 1
ATOM 688 N N . ALA A 1 86 ? -8.964 -3.545 22.213 1.00 56.03 86 ALA A N 1
ATOM 689 C CA . ALA A 1 86 ? -8.314 -4.846 22.269 1.00 56.03 86 ALA A CA 1
ATOM 690 C C . ALA A 1 86 ? -7.739 -5.202 20.897 1.00 56.03 86 ALA A C 1
ATOM 692 O O . ALA A 1 86 ? -8.449 -5.239 19.887 1.00 56.03 86 ALA A O 1
ATOM 693 N N . GLY A 1 87 ? -6.438 -5.487 20.875 1.00 60.78 87 GLY A N 1
ATOM 694 C CA . GLY A 1 87 ? -5.697 -5.778 19.653 1.00 60.78 87 GLY A CA 1
ATOM 695 C C . GLY A 1 87 ? -5.361 -4.541 18.814 1.00 60.78 87 GLY A C 1
ATOM 696 O O . GLY A 1 87 ? -5.677 -3.400 19.153 1.00 60.78 87 GLY A O 1
ATOM 697 N N . LYS A 1 88 ? -4.673 -4.795 17.699 1.00 66.50 88 LYS A N 1
ATOM 698 C CA . LYS A 1 88 ? -4.165 -3.781 16.772 1.00 66.50 88 LYS A CA 1
ATOM 699 C C . LYS A 1 88 ? -4.752 -3.975 15.384 1.00 66.50 88 LYS A C 1
ATOM 701 O O . LYS A 1 88 ? -4.963 -5.107 14.941 1.00 66.50 88 LYS A O 1
ATOM 706 N N . GLN A 1 89 ? -4.985 -2.876 14.682 1.00 66.56 89 GLN A N 1
ATOM 707 C CA . GLN A 1 89 ? -5.479 -2.897 13.317 1.00 66.56 89 GLN A CA 1
ATOM 708 C C . GLN A 1 89 ? -4.430 -3.514 12.376 1.00 66.56 89 GLN A C 1
ATOM 710 O O . GLN A 1 89 ? -3.335 -2.989 12.200 1.00 66.56 89 GLN A O 1
ATOM 715 N N . ALA A 1 90 ? -4.769 -4.653 11.764 1.00 65.31 90 ALA A N 1
ATOM 716 C CA . ALA A 1 90 ? -3.835 -5.420 10.935 1.00 65.31 90 ALA A CA 1
ATOM 717 C C . ALA A 1 90 ? -3.462 -4.724 9.610 1.00 65.31 90 ALA A C 1
ATOM 719 O O . ALA A 1 90 ? -2.408 -5.010 9.037 1.00 65.31 90 ALA A O 1
ATOM 720 N N . ALA A 1 91 ? -4.321 -3.832 9.112 1.00 66.38 91 ALA A N 1
ATOM 721 C CA . ALA A 1 91 ? -4.150 -3.151 7.834 1.00 66.38 91 ALA A CA 1
ATOM 722 C C . ALA A 1 91 ? -4.767 -1.751 7.860 1.00 66.38 91 ALA A C 1
ATOM 724 O O . ALA A 1 91 ? -5.791 -1.544 8.508 1.00 66.38 91 ALA A O 1
ATOM 725 N N . ASP A 1 92 ? -4.172 -0.819 7.118 1.00 77.25 92 ASP A N 1
ATOM 726 C CA . ASP A 1 92 ? -4.704 0.530 6.940 1.00 77.25 92 ASP A CA 1
ATOM 727 C C . ASP A 1 92 ? -6.129 0.513 6.371 1.00 77.25 92 ASP A C 1
ATOM 729 O O . ASP A 1 92 ? -6.486 -0.311 5.525 1.00 77.25 92 ASP A O 1
ATOM 733 N N . GLY A 1 93 ? -6.938 1.460 6.833 1.00 79.19 93 GLY A N 1
ATOM 734 C CA . GLY A 1 93 ? -8.236 1.780 6.269 1.00 79.19 93 GLY A CA 1
ATOM 735 C C . GLY A 1 93 ? -8.118 2.272 4.828 1.00 79.19 93 GLY A C 1
ATOM 736 O O . GLY A 1 93 ? -7.038 2.594 4.323 1.00 79.19 93 GLY A O 1
ATOM 737 N N . VAL A 1 94 ? -9.256 2.350 4.145 1.00 82.69 94 VAL A N 1
ATOM 738 C CA . VAL A 1 94 ? -9.305 2.615 2.699 1.00 82.69 94 VAL A CA 1
ATOM 739 C C . VAL A 1 94 ? -8.606 3.930 2.327 1.00 82.69 94 VAL A C 1
ATOM 741 O O . VAL A 1 94 ? -7.819 3.961 1.383 1.00 82.69 94 VAL A O 1
ATOM 744 N N . VAL A 1 95 ? -8.835 5.011 3.077 1.00 84.06 95 VAL A N 1
ATOM 745 C CA . VAL A 1 95 ? -8.248 6.330 2.785 1.00 84.06 95 VAL A CA 1
ATOM 746 C C . VAL A 1 95 ? -6.722 6.345 2.961 1.00 84.06 95 VAL A C 1
ATOM 748 O O . VAL A 1 95 ? -6.030 6.717 2.004 1.00 84.06 95 VAL A O 1
ATOM 751 N N . PRO A 1 96 ? -6.154 5.955 4.124 1.00 84.81 96 PRO A N 1
ATOM 752 C CA . PRO A 1 96 ? -4.702 5.915 4.287 1.00 84.81 96 PRO A CA 1
ATOM 753 C C . PRO A 1 96 ? -4.030 4.949 3.305 1.00 84.81 96 PRO A C 1
ATOM 755 O O . PRO A 1 96 ? -2.994 5.307 2.741 1.00 84.81 96 PRO A O 1
ATOM 758 N N . GLN A 1 97 ? -4.649 3.801 3.012 1.00 86.12 97 GLN A N 1
ATOM 759 C CA . GLN A 1 97 ? -4.116 2.832 2.054 1.00 86.12 97 GLN A CA 1
ATOM 760 C C . GLN A 1 97 ? -4.054 3.395 0.626 1.00 86.12 97 GLN A C 1
ATOM 762 O O . GLN A 1 97 ? -3.041 3.243 -0.064 1.00 86.12 97 GLN A O 1
ATOM 767 N N . CYS A 1 98 ? -5.105 4.089 0.177 1.00 85.88 98 CYS A N 1
ATOM 768 C CA . CYS A 1 98 ? -5.115 4.749 -1.129 1.00 85.88 98 CYS A CA 1
ATOM 769 C C . CYS A 1 98 ? -4.056 5.852 -1.215 1.00 85.88 98 CYS A C 1
ATOM 771 O O . CYS A 1 98 ? -3.372 5.955 -2.233 1.00 85.88 98 CYS A O 1
ATOM 773 N N . LYS A 1 99 ? -3.883 6.646 -0.150 1.00 88.62 99 LYS A N 1
ATOM 774 C CA . LYS A 1 99 ? -2.850 7.687 -0.095 1.00 88.62 99 LYS A CA 1
ATOM 775 C C . LYS A 1 99 ? -1.451 7.084 -0.226 1.00 88.62 99 LYS A C 1
ATOM 777 O O . LYS A 1 99 ? -0.695 7.522 -1.086 1.00 88.62 99 LYS A O 1
ATOM 782 N N . ASN A 1 100 ? -1.141 6.073 0.583 1.00 90.25 100 ASN A N 1
ATOM 783 C CA . ASN A 1 100 ? 0.152 5.391 0.557 1.00 90.25 100 ASN A CA 1
ATOM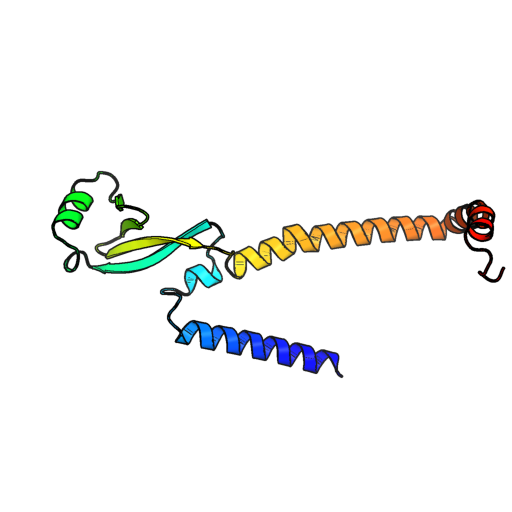 784 C C . ASN A 1 100 ? 0.416 4.763 -0.821 1.00 90.25 100 ASN A C 1
ATOM 786 O O . ASN A 1 100 ? 1.453 4.980 -1.436 1.00 90.25 100 ASN A O 1
ATOM 790 N N . THR A 1 101 ? -0.576 4.070 -1.382 1.00 90.31 101 THR A N 1
ATOM 791 C CA . THR A 1 101 ? -0.456 3.479 -2.724 1.00 90.31 101 THR A CA 1
ATOM 792 C C . THR A 1 101 ? -0.201 4.536 -3.800 1.00 90.31 101 THR A C 1
ATOM 794 O O . THR A 1 101 ? 0.626 4.328 -4.686 1.00 90.31 101 THR A O 1
ATOM 797 N N . LEU A 1 102 ? -0.890 5.678 -3.743 1.00 90.69 102 LEU A N 1
ATOM 798 C CA . LEU A 1 102 ? -0.743 6.727 -4.748 1.00 90.69 102 LEU A CA 1
ATOM 799 C C . LEU A 1 102 ? 0.609 7.443 -4.644 1.00 90.69 102 LEU A C 1
ATOM 801 O O . LEU A 1 102 ? 1.318 7.566 -5.643 1.00 90.69 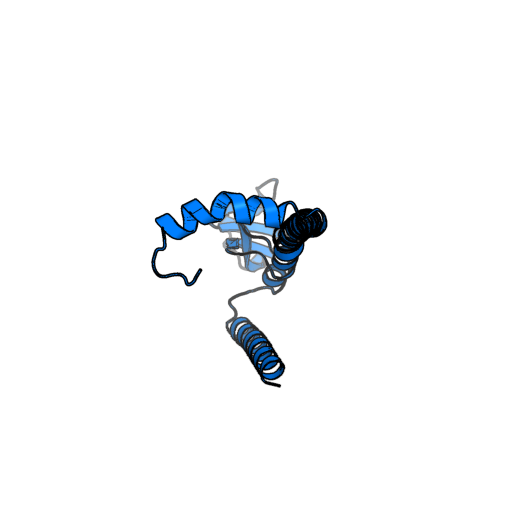102 LEU A O 1
ATOM 805 N N . PHE A 1 103 ? 0.948 7.928 -3.451 1.00 94.56 103 PHE A N 1
ATOM 806 C CA . PHE A 1 103 ? 2.106 8.796 -3.250 1.00 94.56 103 PHE A CA 1
ATOM 807 C C . PHE 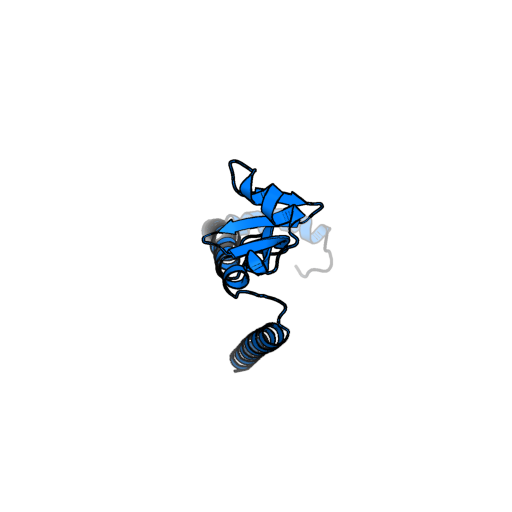A 1 103 ? 3.406 8.028 -3.053 1.00 94.56 103 PHE A C 1
ATOM 809 O O . PHE A 1 103 ? 4.425 8.452 -3.588 1.00 94.56 103 PHE A O 1
ATOM 816 N N . ASP A 1 104 ? 3.373 6.904 -2.343 1.00 92.25 104 ASP A N 1
ATOM 817 C CA . ASP A 1 104 ? 4.594 6.193 -1.961 1.00 92.25 104 ASP A CA 1
ATOM 818 C C . ASP A 1 104 ? 4.952 5.081 -2.956 1.00 92.25 104 ASP A C 1
ATOM 820 O O . ASP A 1 104 ? 6.107 4.670 -3.032 1.00 92.25 104 ASP A O 1
ATOM 824 N N . ILE A 1 105 ? 3.988 4.618 -3.764 1.00 93.56 105 ILE A N 1
ATOM 825 C CA . ILE A 1 105 ? 4.206 3.530 -4.731 1.00 93.56 105 ILE A CA 1
ATOM 826 C C . ILE A 1 105 ? 4.045 4.014 -6.176 1.00 93.56 105 ILE A C 1
ATOM 828 O O . ILE A 1 105 ? 4.998 3.971 -6.956 1.00 93.56 105 ILE A O 1
ATOM 832 N N . LEU A 1 106 ? 2.848 4.470 -6.556 1.00 95.00 106 LEU A N 1
ATOM 833 C CA . LEU A 1 106 ? 2.515 4.802 -7.948 1.00 95.00 106 LEU A CA 1
ATOM 834 C C . LEU A 1 106 ? 3.333 5.975 -8.485 1.00 95.00 106 LEU A C 1
ATOM 836 O O . LEU A 1 106 ? 3.890 5.883 -9.578 1.00 95.00 106 LEU A O 1
ATOM 840 N N . LEU A 1 107 ? 3.401 7.073 -7.734 1.00 94.56 107 LEU A N 1
ATOM 841 C CA . LEU A 1 107 ? 4.062 8.292 -8.190 1.00 94.56 107 LEU A CA 1
ATOM 842 C C . LEU A 1 107 ? 5.577 8.096 -8.417 1.00 94.56 107 LEU A C 1
ATOM 844 O O . LEU A 1 107 ? 6.046 8.445 -9.504 1.00 94.56 107 LEU A O 1
ATOM 848 N N . PRO A 1 108 ? 6.338 7.461 -7.502 1.00 95.94 108 PRO A N 1
ATOM 849 C CA . PRO A 1 108 ? 7.732 7.104 -7.756 1.00 95.94 108 PRO A CA 1
ATOM 850 C C . PRO A 1 108 ? 7.898 6.162 -8.947 1.00 95.94 108 PRO A C 1
ATOM 852 O O . PRO A 1 108 ? 8.781 6.370 -9.775 1.00 95.94 108 PRO A O 1
ATOM 855 N N . LEU A 1 109 ? 7.033 5.151 -9.083 1.00 96.06 109 LEU A N 1
ATOM 856 C CA . LEU A 1 109 ? 7.124 4.194 -10.184 1.00 96.06 109 LEU A CA 1
ATOM 857 C C . LEU A 1 109 ? 6.941 4.873 -11.548 1.00 96.06 109 LEU A C 1
ATOM 859 O O . LEU A 1 109 ? 7.725 4.629 -12.466 1.00 96.06 109 LEU A O 1
ATOM 863 N N . ILE A 1 110 ? 5.946 5.755 -11.675 1.00 95.88 110 ILE A N 1
ATOM 864 C CA . ILE A 1 110 ? 5.729 6.548 -12.893 1.00 95.88 110 ILE A CA 1
ATOM 865 C C . ILE A 1 110 ? 6.942 7.440 -13.163 1.00 95.88 110 ILE A C 1
ATOM 867 O O . ILE A 1 110 ? 7.389 7.514 -14.306 1.00 95.88 110 ILE A O 1
ATOM 871 N N . ALA A 1 111 ? 7.506 8.076 -12.133 1.00 96.50 111 ALA A N 1
ATOM 872 C CA . ALA A 1 111 ? 8.691 8.914 -12.279 1.00 96.50 111 ALA A CA 1
ATOM 873 C C . ALA A 1 111 ? 9.899 8.117 -12.796 1.00 96.50 111 ALA A C 1
ATOM 875 O O . ALA A 1 111 ? 10.544 8.550 -13.750 1.00 96.50 111 ALA A O 1
ATOM 876 N N . TYR A 1 112 ? 10.173 6.934 -12.236 1.00 95.81 112 TYR A N 1
ATOM 877 C CA . TYR A 1 112 ? 11.254 6.069 -12.712 1.00 95.81 112 TYR A CA 1
ATOM 878 C C . TYR A 1 112 ? 11.031 5.619 -14.156 1.00 95.81 112 TYR A C 1
ATOM 880 O O . TYR A 1 112 ? 11.941 5.731 -14.976 1.00 95.81 112 TYR A O 1
ATOM 888 N N . LEU A 1 113 ? 9.827 5.155 -14.497 1.00 95.44 113 LEU A N 1
ATOM 889 C CA . LEU A 1 113 ? 9.508 4.714 -15.858 1.00 95.44 113 LEU A CA 1
ATOM 890 C C . LEU A 1 113 ? 9.622 5.859 -16.868 1.00 95.44 113 LEU A C 1
ATOM 892 O O . LEU A 1 113 ? 10.221 5.678 -17.926 1.00 95.44 113 LEU A O 1
ATOM 896 N N . ALA A 1 114 ? 9.102 7.042 -16.538 1.00 95.88 114 ALA A N 1
ATOM 897 C CA . ALA A 1 114 ? 9.198 8.221 -17.393 1.00 95.88 114 ALA A CA 1
ATOM 898 C C . ALA A 1 114 ? 10.655 8.673 -17.569 1.00 95.88 114 ALA A C 1
ATOM 900 O O . ALA A 1 114 ? 11.074 8.976 -18.686 1.00 95.88 114 ALA A O 1
ATOM 901 N N . PHE A 1 115 ? 11.445 8.657 -16.494 1.00 96.56 115 PHE A N 1
ATOM 902 C CA . PHE A 1 115 ? 12.865 8.990 -16.536 1.00 96.56 115 PHE A CA 1
ATOM 903 C C . PHE A 1 115 ? 13.652 8.026 -17.434 1.00 96.56 115 PHE A C 1
ATOM 905 O O . PHE A 1 115 ? 14.339 8.467 -18.356 1.00 96.56 115 PHE A O 1
ATOM 912 N N . PHE A 1 116 ? 13.513 6.714 -17.228 1.00 95.19 116 PHE A N 1
ATOM 913 C CA . PHE A 1 116 ? 14.190 5.714 -18.059 1.00 95.19 116 PHE A CA 1
ATOM 914 C C . PHE A 1 116 ? 13.705 5.739 -19.509 1.00 95.19 116 PHE A C 1
ATOM 916 O O . PHE A 1 116 ? 14.525 5.645 -20.420 1.00 95.19 116 PHE A O 1
ATOM 923 N N . SER A 1 117 ? 12.404 5.928 -19.744 1.00 93.69 117 SER A N 1
ATOM 924 C CA . SER A 1 117 ? 11.863 6.102 -21.094 1.00 93.69 117 SER A CA 1
ATOM 925 C C . SER A 1 117 ? 12.473 7.320 -21.789 1.00 93.69 117 SER A C 1
ATOM 927 O O . SER A 1 117 ? 12.814 7.237 -22.965 1.00 93.69 117 SER A O 1
ATOM 929 N N . GLY A 1 118 ? 12.655 8.431 -21.069 1.00 95.31 118 GLY A N 1
ATOM 930 C CA . GLY A 1 118 ? 13.313 9.628 -21.590 1.00 95.31 118 GLY A CA 1
ATOM 931 C C . GLY A 1 118 ? 14.783 9.388 -21.940 1.00 95.31 118 GLY A C 1
ATOM 932 O O . GLY A 1 118 ? 15.223 9.764 -23.025 1.00 95.31 118 GLY A O 1
ATOM 933 N N . LEU A 1 119 ? 15.537 8.705 -21.071 1.00 94.06 119 LEU A N 1
ATOM 934 C CA . LEU A 1 119 ? 16.930 8.337 -21.354 1.00 94.06 119 LEU A CA 1
ATOM 935 C C . LEU A 1 119 ? 17.050 7.425 -22.579 1.00 94.06 119 LEU A C 1
ATOM 937 O O . LEU A 1 119 ? 17.913 7.648 -23.426 1.00 94.06 119 LEU A O 1
ATOM 941 N N . MET A 1 120 ? 16.178 6.422 -22.691 1.00 93.06 120 MET A N 1
ATOM 942 C CA . MET A 1 120 ? 16.158 5.518 -23.841 1.00 93.06 120 MET A CA 1
ATOM 943 C C . MET A 1 120 ? 15.831 6.265 -25.134 1.00 93.06 120 MET A C 1
ATOM 945 O O . MET A 1 120 ? 16.486 6.018 -26.144 1.00 93.06 120 MET A O 1
ATOM 949 N N . GLN A 1 121 ? 14.892 7.214 -25.096 1.00 93.75 121 GLN A N 1
ATOM 950 C CA . GLN A 1 121 ? 14.563 8.051 -26.249 1.00 93.75 121 GLN A CA 1
ATOM 951 C C . GLN A 1 121 ? 15.785 8.857 -26.716 1.00 93.75 121 GLN A C 1
ATOM 953 O O . GLN A 1 121 ? 16.146 8.795 -27.886 1.00 93.75 121 GLN A O 1
ATOM 958 N N . LEU A 1 122 ? 16.503 9.510 -25.795 1.00 93.56 122 LEU A N 1
ATOM 959 C CA . LEU A 1 122 ? 17.741 10.232 -26.121 1.00 93.56 122 LEU A CA 1
ATOM 960 C C . LEU A 1 122 ? 18.838 9.308 -26.676 1.00 93.56 122 LEU A C 1
ATOM 962 O O . LEU A 1 122 ? 19.597 9.697 -27.567 1.00 93.56 122 LEU A O 1
ATOM 966 N N . LEU A 1 123 ? 18.941 8.078 -26.168 1.00 91.81 123 LEU A N 1
ATOM 967 C CA . LEU A 1 123 ? 19.915 7.088 -26.637 1.00 91.81 123 LEU A CA 1
ATOM 968 C C . LEU A 1 123 ? 19.611 6.613 -28.069 1.00 91.81 123 LEU A C 1
ATOM 970 O O . LEU A 1 123 ? 20.535 6.371 -28.850 1.00 91.81 123 LEU A O 1
ATOM 974 N N . ILE A 1 124 ? 18.327 6.485 -28.405 1.00 90.75 124 ILE A N 1
ATOM 975 C CA . ILE A 1 124 ? 17.851 6.151 -29.750 1.00 90.75 124 ILE A CA 1
ATOM 976 C C . ILE A 1 124 ? 18.094 7.331 -30.692 1.00 90.75 124 ILE A C 1
ATOM 978 O O . ILE A 1 124 ? 18.757 7.159 -31.714 1.00 90.75 124 ILE A O 1
ATOM 982 N N . ASP A 1 125 ? 17.649 8.531 -30.315 1.00 92.31 125 ASP A N 1
ATOM 983 C CA . ASP A 1 125 ? 17.734 9.732 -31.154 1.00 92.31 125 ASP A CA 1
ATOM 984 C C . ASP A 1 125 ? 19.193 10.148 -31.428 1.00 92.31 125 ASP A C 1
ATOM 986 O O . ASP A 1 125 ? 19.516 10.663 -32.497 1.00 92.31 125 ASP A O 1
ATOM 990 N N . SER A 1 126 ? 20.113 9.875 -30.495 1.00 90.06 126 SER A N 1
ATOM 991 C CA . SER A 1 126 ? 21.555 10.116 -30.672 1.00 90.06 126 SER A CA 1
ATOM 992 C C . SER A 1 126 ? 22.277 9.052 -31.512 1.00 90.06 126 SER A C 1
ATOM 994 O O . SER A 1 126 ? 23.484 9.165 -31.748 1.00 90.06 126 SER A O 1
ATOM 996 N N . GLY A 1 127 ? 21.589 7.983 -31.932 1.00 87.62 127 GLY A N 1
ATOM 997 C CA . GLY A 1 127 ? 22.193 6.834 -32.615 1.00 87.62 127 GLY A CA 1
ATOM 998 C C . GLY A 1 127 ? 23.172 6.034 -31.742 1.00 87.62 127 GLY A C 1
ATOM 999 O O . GLY A 1 127 ? 23.814 5.093 -32.221 1.00 87.62 127 GLY A O 1
ATOM 1000 N N . ALA A 1 128 ? 23.300 6.377 -30.455 1.00 88.38 128 ALA A N 1
ATOM 1001 C CA . ALA A 1 128 ? 24.141 5.666 -29.502 1.00 88.38 128 ALA A CA 1
ATOM 1002 C C . ALA A 1 128 ? 23.631 4.237 -29.282 1.00 88.38 128 ALA A C 1
ATOM 1004 O O . ALA A 1 128 ? 24.438 3.311 -29.213 1.00 88.38 128 ALA A O 1
ATOM 1005 N N . ALA A 1 129 ? 22.308 4.041 -29.268 1.00 85.12 129 ALA A N 1
ATOM 1006 C CA . ALA A 1 129 ? 21.686 2.723 -29.169 1.00 85.12 129 ALA A CA 1
ATOM 1007 C C . ALA A 1 129 ? 22.141 1.783 -30.303 1.00 85.12 129 ALA A C 1
ATOM 1009 O O . ALA A 1 129 ? 22.510 0.638 -30.045 1.00 85.12 129 ALA 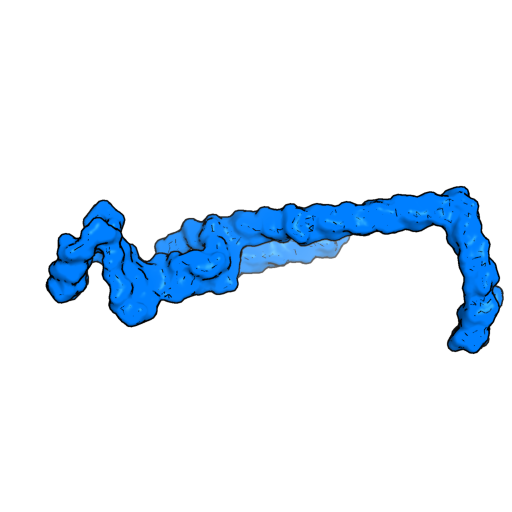A O 1
ATOM 1010 N N . GLU A 1 130 ? 22.210 2.273 -31.546 1.00 83.88 130 GLU A N 1
ATOM 1011 C CA . GLU A 1 130 ? 22.647 1.469 -32.694 1.00 83.88 130 GLU A CA 1
ATOM 1012 C C . GLU A 1 130 ? 24.152 1.153 -32.642 1.00 83.88 130 GLU A C 1
ATOM 1014 O O . GLU A 1 130 ? 24.582 0.050 -32.989 1.00 83.88 130 GLU A O 1
ATOM 1019 N N . ARG A 1 131 ? 24.969 2.092 -32.147 1.00 81.56 131 ARG A N 1
ATOM 1020 C CA . ARG A 1 131 ? 26.408 1.863 -31.926 1.00 81.56 131 ARG A CA 1
ATOM 1021 C C . ARG A 1 131 ? 26.664 0.824 -30.836 1.00 81.56 131 ARG A C 1
ATOM 1023 O O . ARG A 1 131 ? 27.508 -0.049 -31.024 1.00 81.56 131 ARG A O 1
ATOM 1030 N N . VAL A 1 132 ? 25.922 0.886 -29.731 1.00 84.19 132 VAL A N 1
ATOM 1031 C CA . VAL A 1 132 ? 25.991 -0.105 -28.646 1.00 84.19 132 VAL A CA 1
ATOM 1032 C C . VAL A 1 132 ? 25.518 -1.475 -29.141 1.00 84.19 132 VAL A C 1
ATOM 1034 O O . VAL A 1 132 ? 26.177 -2.476 -28.871 1.00 84.19 132 VAL A O 1
ATOM 1037 N N . ALA A 1 133 ? 24.449 -1.535 -29.940 1.00 83.69 133 ALA A N 1
ATOM 1038 C CA . ALA A 1 133 ? 23.963 -2.782 -30.532 1.00 83.69 133 ALA A CA 1
ATOM 1039 C C . ALA A 1 133 ? 24.993 -3.429 -31.476 1.00 83.69 133 ALA A C 1
ATOM 1041 O O . ALA A 1 133 ? 25.238 -4.634 -31.386 1.00 83.69 133 ALA A O 1
ATOM 1042 N N . LYS A 1 134 ? 25.659 -2.645 -32.336 1.00 82.81 134 LYS A N 1
ATOM 1043 C CA . LYS A 1 134 ? 26.741 -3.149 -33.205 1.00 82.81 134 LYS A CA 1
ATOM 1044 C C . LYS A 1 134 ? 27.951 -3.636 -32.404 1.00 82.81 134 LYS A C 1
ATOM 1046 O O . LYS A 1 134 ? 28.528 -4.659 -32.757 1.00 82.81 134 LYS A O 1
ATOM 1051 N N . LEU A 1 135 ? 28.304 -2.951 -31.312 1.00 83.69 135 LEU A N 1
ATOM 1052 C CA . LEU A 1 135 ? 29.395 -3.366 -30.422 1.00 83.69 135 LEU A CA 1
ATOM 1053 C C . LEU A 1 135 ? 29.081 -4.678 -29.684 1.00 83.69 135 LEU A C 1
ATOM 1055 O O . LEU A 1 135 ? 29.971 -5.503 -29.496 1.00 83.69 135 LEU A O 1
ATOM 1059 N N . LEU A 1 136 ? 27.825 -4.879 -29.277 1.00 80.62 136 LEU A N 1
ATOM 1060 C CA . LEU A 1 136 ? 27.390 -6.062 -28.528 1.00 80.62 136 LEU A CA 1
ATOM 1061 C C . LEU A 1 136 ? 27.007 -7.252 -29.423 1.00 80.62 136 LEU A C 1
ATOM 1063 O O . LEU A 1 136 ? 27.066 -8.391 -28.965 1.00 80.62 136 LEU A O 1
ATOM 1067 N N . SER A 1 137 ? 26.679 -7.024 -30.699 1.00 79.44 137 SER A N 1
ATOM 1068 C CA . SER A 1 137 ? 26.354 -8.070 -31.686 1.00 79.44 137 SER A CA 1
ATOM 1069 C C . SER A 1 137 ? 27.308 -9.280 -31.696 1.00 79.44 137 SER A C 1
ATOM 1071 O O . SER A 1 137 ? 26.811 -10.405 -31.653 1.00 79.44 137 SER A O 1
ATOM 1073 N N . PRO A 1 138 ? 28.651 -9.134 -31.688 1.00 80.31 138 PRO A N 1
ATOM 1074 C CA . PRO A 1 138 ? 29.552 -10.292 -31.673 1.00 80.31 138 PRO A CA 1
ATOM 1075 C C . PRO A 1 138 ? 29.437 -11.141 -30.398 1.00 80.31 138 PRO A C 1
ATOM 1077 O O . PRO A 1 138 ? 29.604 -12.357 -30.459 1.00 80.31 138 PRO A O 1
ATOM 1080 N N . ILE A 1 139 ? 29.113 -10.527 -29.257 1.00 83.19 139 ILE A N 1
ATOM 1081 C CA . ILE A 1 139 ? 28.900 -11.239 -27.989 1.00 83.19 139 ILE A CA 1
ATOM 1082 C C . ILE A 1 139 ? 27.583 -12.019 -28.055 1.00 83.19 139 ILE A C 1
ATOM 1084 O O . ILE A 1 139 ? 27.543 -13.189 -27.687 1.00 83.19 139 ILE A O 1
ATOM 1088 N N . PHE A 1 140 ? 26.520 -11.413 -28.592 1.00 75.62 140 PHE A N 1
ATOM 1089 C CA . PHE A 1 140 ? 25.221 -12.074 -28.743 1.00 75.62 140 PHE A CA 1
ATOM 1090 C C . PHE A 1 140 ? 25.263 -13.260 -29.711 1.00 75.62 140 PHE A C 1
ATOM 1092 O O . PHE A 1 140 ? 24.713 -14.305 -29.385 1.00 75.62 140 PHE A O 1
ATOM 1099 N N . VAL A 1 141 ? 25.961 -13.149 -30.845 1.00 77.75 141 VAL A N 1
ATOM 1100 C CA . VAL A 1 141 ? 26.120 -14.262 -31.805 1.00 77.75 141 VAL A CA 1
ATOM 1101 C C . VAL A 1 141 ? 26.952 -15.409 -31.215 1.00 77.75 141 VAL A C 1
ATOM 1103 O O . VAL A 1 141 ? 26.748 -16.567 -31.570 1.00 77.75 141 VAL A O 1
ATOM 1106 N N . HIS A 1 142 ? 27.874 -15.111 -30.293 1.00 77.00 142 HIS A N 1
ATOM 1107 C CA . HIS A 1 142 ? 28.665 -16.131 -29.603 1.00 77.00 142 HIS A CA 1
ATOM 1108 C C . HIS A 1 142 ? 27.880 -16.844 -28.490 1.00 77.00 142 HIS A C 1
ATOM 1110 O O . HIS A 1 142 ? 28.029 -18.050 -28.311 1.00 77.00 142 HIS A O 1
ATOM 1116 N N . VAL A 1 143 ? 27.037 -16.115 -27.753 1.00 81.06 143 VAL A N 1
ATOM 1117 C CA . VAL A 1 143 ? 26.220 -16.666 -26.655 1.00 81.06 143 VAL A CA 1
ATOM 1118 C C . VAL A 1 143 ? 24.949 -17.353 -27.179 1.00 81.06 143 VAL A C 1
ATOM 1120 O O . VAL A 1 143 ? 24.502 -18.334 -26.590 1.00 81.06 143 VAL A O 1
ATOM 1123 N N . PHE A 1 144 ? 24.393 -16.884 -28.300 1.00 79.25 144 PHE A N 1
ATOM 1124 C CA . PHE A 1 144 ? 23.158 -17.392 -28.904 1.00 79.25 144 PHE A CA 1
ATOM 1125 C C . PHE A 1 144 ? 23.349 -17.706 -30.402 1.00 79.25 144 PHE A C 1
ATOM 1127 O O . PHE A 1 144 ? 22.963 -16.911 -31.262 1.00 79.25 144 PHE A O 1
ATOM 1134 N N . PRO A 1 145 ? 23.921 -18.875 -30.741 1.00 71.38 145 PRO A N 1
ATOM 1135 C CA . PRO A 1 145 ? 24.262 -19.237 -32.121 1.00 71.38 145 PRO A CA 1
ATOM 1136 C C . PRO A 1 145 ? 23.057 -19.531 -33.036 1.00 71.38 145 PRO A C 1
ATOM 1138 O O . PRO A 1 145 ? 23.226 -19.608 -34.250 1.00 71.38 145 PRO A O 1
ATOM 1141 N N . GLU A 1 146 ? 21.850 -19.696 -32.484 1.00 73.56 146 GLU A N 1
ATOM 1142 C CA . GLU A 1 146 ? 20.623 -20.011 -33.238 1.00 73.56 146 GLU A CA 1
ATOM 1143 C C . GLU A 1 146 ? 19.858 -18.772 -33.741 1.00 73.56 146 GLU A C 1
ATOM 1145 O O . GLU A 1 146 ? 18.901 -18.905 -34.505 1.00 73.56 146 GLU A O 1
ATOM 1150 N N . VAL A 1 147 ? 20.253 -17.559 -33.335 1.00 69.69 147 VAL A N 1
ATOM 1151 C CA . VAL A 1 147 ? 19.567 -16.325 -33.748 1.00 69.69 147 VAL A CA 1
ATOM 1152 C C . VAL A 1 147 ? 19.971 -15.977 -35.191 1.00 69.69 147 VAL A C 1
ATOM 1154 O O . VAL A 1 147 ? 21.170 -15.883 -35.475 1.00 69.69 147 VAL A O 1
ATOM 1157 N N . PRO A 1 148 ? 19.013 -15.795 -36.124 1.00 62.34 148 PRO A N 1
ATOM 1158 C CA . PRO A 1 148 ? 19.329 -15.436 -37.503 1.00 62.34 148 PRO A CA 1
ATOM 1159 C C . PRO A 1 148 ? 20.026 -14.070 -37.561 1.00 62.34 148 PRO A C 1
ATOM 1161 O O . PRO A 1 148 ? 19.668 -13.151 -36.826 1.00 62.34 148 PRO A O 1
ATOM 1164 N N . ARG A 1 149 ? 21.053 -13.993 -38.415 1.00 58.97 149 ARG A N 1
ATOM 1165 C CA . ARG A 1 149 ? 21.980 -12.858 -38.542 1.00 58.97 149 ARG A CA 1
ATOM 1166 C C . ARG A 1 149 ? 21.337 -11.618 -39.146 1.00 58.97 149 ARG A C 1
ATOM 1168 O O . ARG A 1 149 ? 20.543 -11.784 -40.098 1.00 58.97 149 ARG A O 1
#

Foldseek 3Di:
DVVVVVVVVVVVVVVVVVVVVVVVCQAVDCCCQAANAWFDFHQRDKDFLVPDDVVVNVVLVPDPQSWDDDPQWIWHDDPRITTITHDTDHHHHPVVVVVCCVPVPVVVVVVVVVVVVVVVVVCVVVCVVVVVCVVCVVVCCVVPVPDDD

Radius of gyration: 29.16 Å; chains: 1; bounding box: 53×31×80 Å

Secondary structure (DSSP, 8-state):
-HHHHHHHHHHHHHHHHHHHHHHTT--S-SHHHHHPPTTPEEEEEEEEGGGS-HHHHHHHHSSTTSEEEETTEEEEEETTEEEEEEEE-SS--HHHHHHHIIIIIIHHHHHHHHHHHHHHHHHHHTTHHHHHHHHHHHHHHHH-TTS--